Protein AF-A0A9D6X1Y5-F1 (afdb_monomer_lite)

Radius of gyration: 27.0 Å; chains: 1; bounding box: 34×86×48 Å

pLDDT: mean 80.89, std 20.79, range [40.22, 98.81]

Secondary structure (DSSP, 8-state):
-------------------------PPPPHHHHHHHHHHHHHHHHHHHHHHTT-HHHHHHHHHHHHHTT-HHHHHHHHHHHHTIIIIIS------HHHHHHHHHHTT---------------

Sequence (122 aa):
MNTARALALSLLALLAGTTVPVHAAGPASPAVRTRMQALEHAHLQALDSFRRARFSEAYGRFIKLAEAGHPASARYAIWMCENGSALFGVPWDCAPQELEDWGQVAGWVSAAPAAAQPARRR

Foldseek 3Di:
DDDDDDDDDDDPDDPPPPPPPPPPPPDDDPVVVVLVVVLVVLLVVLVVCVVVLVLVSSLVSLLVSLVVLAQVSLVVNLVCQVCVCPPNVHNDDDDPVSNVSSCVSNVNPPPPDPPDPPDPDD

Structure (mmCIF, N/CA/C/O backbone):
data_AF-A0A9D6X1Y5-F1
#
_entry.id   AF-A0A9D6X1Y5-F1
#
loop_
_atom_site.group_PDB
_atom_site.id
_atom_site.type_symbol
_atom_site.label_atom_id
_atom_site.label_alt_id
_atom_site.label_comp_id
_atom_site.label_asym_id
_atom_site.label_entity_id
_atom_site.label_seq_id
_atom_site.pdbx_PDB_ins_code
_atom_site.Cartn_x
_atom_site.Cartn_y
_atom_site.Cartn_z
_atom_site.occupancy
_atom_site.B_iso_or_equiv
_atom_site.auth_seq_id
_atom_site.auth_comp_id
_atom_site.auth_asym_id
_atom_site.auth_atom_id
_atom_site.pdbx_PDB_model_num
ATOM 1 N N . MET A 1 1 ? 4.641 74.873 -31.579 1.00 46.12 1 MET A N 1
ATOM 2 C CA . MET A 1 1 ? 5.875 75.288 -30.880 1.00 46.12 1 MET A CA 1
ATOM 3 C C . MET A 1 1 ? 6.114 74.330 -29.724 1.00 46.12 1 MET A C 1
ATOM 5 O O . MET A 1 1 ? 5.344 74.367 -28.780 1.00 46.12 1 MET A O 1
ATOM 9 N N . ASN A 1 2 ? 7.062 73.399 -29.873 1.00 40.22 2 ASN A N 1
ATOM 10 C CA . ASN A 1 2 ? 8.062 73.014 -28.865 1.00 40.22 2 ASN A CA 1
ATOM 11 C C . ASN A 1 2 ? 8.914 71.858 -29.415 1.00 40.22 2 ASN A C 1
ATOM 13 O O . ASN A 1 2 ? 8.426 70.795 -29.784 1.00 40.22 2 ASN A O 1
ATOM 17 N N . THR A 1 3 ? 10.196 72.168 -29.539 1.00 52.25 3 THR A N 1
ATOM 18 C CA . THR A 1 3 ? 11.339 71.398 -30.033 1.00 52.25 3 THR A CA 1
ATOM 19 C C . THR A 1 3 ? 11.931 70.484 -28.956 1.00 52.25 3 THR A C 1
ATOM 21 O O . THR A 1 3 ? 11.973 70.915 -27.809 1.00 52.25 3 THR A O 1
ATOM 24 N N . ALA A 1 4 ? 12.487 69.327 -29.359 1.00 44.97 4 ALA A N 1
ATOM 25 C CA . ALA A 1 4 ? 13.672 68.610 -28.812 1.00 44.97 4 ALA A CA 1
ATOM 26 C C . ALA A 1 4 ? 13.419 67.086 -28.766 1.00 44.97 4 ALA A C 1
ATOM 28 O O . ALA A 1 4 ? 12.563 66.620 -28.029 1.00 44.97 4 ALA A O 1
ATOM 29 N N . ARG A 1 5 ? 13.973 66.277 -29.683 1.00 48.56 5 ARG A N 1
ATOM 30 C CA . ARG A 1 5 ? 15.355 65.736 -29.711 1.00 48.56 5 ARG A CA 1
ATOM 31 C C . ARG A 1 5 ? 15.736 64.961 -28.442 1.00 48.56 5 ARG A C 1
ATOM 33 O O . ARG A 1 5 ? 16.048 65.594 -27.446 1.00 48.56 5 ARG A O 1
ATOM 40 N N . ALA A 1 6 ? 15.820 63.632 -28.554 1.00 41.66 6 ALA A N 1
ATOM 41 C CA . ALA A 1 6 ? 16.906 62.758 -28.061 1.00 41.66 6 ALA A CA 1
ATOM 42 C C . ALA A 1 6 ? 16.386 61.304 -28.064 1.00 41.66 6 ALA A C 1
ATOM 44 O O . ALA A 1 6 ? 15.404 60.998 -27.405 1.00 41.66 6 ALA A O 1
ATOM 45 N N . LEU A 1 7 ? 16.830 60.436 -28.977 1.00 50.81 7 LEU A N 1
ATOM 46 C CA . LEU A 1 7 ? 17.995 59.554 -28.791 1.00 50.81 7 LEU A CA 1
ATOM 47 C C . LEU A 1 7 ? 17.941 58.732 -27.494 1.00 50.81 7 LEU A C 1
ATOM 49 O O . LEU A 1 7 ? 18.375 59.206 -26.454 1.00 50.81 7 LEU A O 1
ATOM 53 N N . ALA A 1 8 ? 17.474 57.488 -27.615 1.00 43.44 8 ALA A N 1
ATOM 54 C CA . ALA A 1 8 ? 17.901 56.311 -26.845 1.00 43.44 8 ALA A CA 1
ATOM 55 C C . ALA A 1 8 ? 17.121 55.112 -27.426 1.00 43.44 8 ALA A C 1
ATOM 57 O O . ALA A 1 8 ? 16.027 54.794 -26.983 1.00 43.44 8 ALA A O 1
ATOM 58 N N . LEU A 1 9 ? 17.454 54.592 -28.611 1.00 50.25 9 LEU A N 1
ATOM 59 C CA . LEU A 1 9 ? 18.550 53.643 -28.834 1.00 50.25 9 LEU A CA 1
ATOM 60 C C . LEU A 1 9 ? 18.755 52.681 -27.655 1.00 50.25 9 LEU A C 1
ATOM 62 O O . LEU A 1 9 ? 19.240 53.067 -26.598 1.00 50.25 9 LEU A O 1
ATOM 66 N N . SER A 1 10 ? 18.464 51.414 -27.952 1.00 48.81 10 SER A N 1
ATOM 67 C CA . SER A 1 10 ? 19.045 50.223 -27.333 1.00 48.81 10 SER A CA 1
ATOM 68 C C . SER A 1 10 ? 18.460 49.777 -25.998 1.00 48.81 10 SER A C 1
ATOM 70 O O . SER A 1 10 ? 18.967 50.131 -24.945 1.00 48.81 10 SER A O 1
ATOM 72 N N . LEU A 1 11 ? 17.509 48.838 -26.050 1.00 47.78 11 LEU A N 1
ATOM 73 C CA . LEU A 1 11 ? 17.461 47.763 -25.054 1.00 47.78 11 LEU A CA 1
ATOM 74 C C . LEU A 1 11 ? 16.939 46.461 -25.690 1.00 47.78 11 LEU A C 1
ATOM 76 O O . LEU A 1 11 ? 15.870 45.948 -25.378 1.00 47.78 11 LEU A O 1
ATOM 80 N N . LEU A 1 12 ? 17.714 45.954 -26.652 1.00 52.53 12 LEU A N 1
ATOM 81 C CA . LEU A 1 12 ? 17.570 44.619 -27.234 1.00 52.53 12 LEU A CA 1
ATOM 82 C C . LEU A 1 12 ? 18.732 43.765 -26.710 1.00 52.53 12 LEU A C 1
ATOM 84 O O . LEU A 1 12 ? 19.789 43.712 -27.325 1.00 52.53 12 LEU A O 1
ATOM 88 N N . ALA A 1 13 ? 18.570 43.214 -25.508 1.00 50.75 13 ALA A N 1
ATOM 89 C CA . ALA A 1 13 ? 19.491 42.300 -24.819 1.00 50.75 13 ALA A CA 1
ATOM 90 C C . ALA A 1 13 ? 18.907 42.128 -23.405 1.00 50.75 13 ALA A C 1
ATOM 92 O O . ALA A 1 13 ? 18.828 43.096 -22.667 1.00 50.75 13 ALA A O 1
ATOM 93 N N . LEU A 1 14 ? 18.375 40.995 -22.957 1.00 48.56 14 LEU A N 1
ATOM 94 C CA . LEU A 1 14 ? 19.039 39.706 -22.854 1.00 48.56 14 LEU A CA 1
ATOM 95 C C . LEU A 1 14 ? 17.934 38.671 -22.541 1.00 48.56 14 LEU A C 1
ATOM 97 O O . LEU A 1 14 ? 17.559 38.475 -21.388 1.00 48.56 14 LEU A O 1
ATOM 101 N N . LEU A 1 15 ? 17.389 37.994 -23.553 1.00 53.41 15 LEU A N 1
ATOM 102 C CA . LEU A 1 15 ? 16.738 36.699 -23.329 1.00 53.41 15 LEU A CA 1
ATOM 103 C C . LEU A 1 15 ? 17.868 35.676 -23.213 1.00 53.41 15 LEU A C 1
ATOM 105 O O . LEU A 1 15 ? 18.168 34.943 -24.152 1.00 53.41 15 LEU A O 1
ATOM 109 N N . ALA A 1 16 ? 18.566 35.701 -22.075 1.00 54.09 16 ALA A N 1
ATOM 110 C CA . ALA A 1 16 ? 19.479 34.639 -21.695 1.00 54.09 16 ALA A CA 1
ATOM 111 C C . ALA A 1 16 ? 18.619 33.402 -21.423 1.00 54.09 16 ALA A C 1
ATOM 113 O O . ALA A 1 16 ? 18.140 33.190 -20.311 1.00 54.09 16 ALA A O 1
ATOM 114 N N . GLY A 1 17 ? 18.357 32.638 -22.484 1.00 48.81 17 GLY A N 1
ATOM 115 C CA . GLY A 1 17 ? 17.780 31.312 -22.389 1.00 48.81 17 GLY A CA 1
ATOM 116 C C . GLY A 1 17 ? 18.676 30.485 -21.483 1.00 48.81 17 GLY A C 1
ATOM 117 O O . GLY A 1 17 ? 19.762 30.070 -21.879 1.00 48.81 17 GLY A O 1
ATOM 118 N N . THR A 1 18 ? 18.238 30.281 -20.247 1.00 55.31 18 THR A N 1
ATOM 119 C CA . THR A 1 18 ? 18.802 29.279 -19.359 1.00 55.31 18 THR A CA 1
ATOM 120 C C . THR A 1 18 ? 18.479 27.929 -19.980 1.00 55.31 18 THR A C 1
ATOM 122 O O . THR A 1 18 ? 17.404 27.364 -19.794 1.00 55.31 18 THR A O 1
ATOM 125 N N . THR A 1 19 ? 19.401 27.422 -20.796 1.00 57.62 19 THR A N 1
ATOM 126 C CA . THR A 1 19 ? 19.376 26.039 -21.258 1.00 57.62 19 THR A CA 1
ATOM 127 C C . THR A 1 19 ? 19.552 25.164 -20.027 1.00 57.62 19 THR A C 1
ATOM 129 O O . THR A 1 19 ? 20.674 24.926 -19.580 1.00 57.62 19 THR A O 1
ATOM 132 N N . VAL A 1 20 ? 18.440 24.744 -19.427 1.00 67.38 20 VAL A N 1
ATOM 133 C CA . VAL A 1 20 ? 18.451 23.737 -18.371 1.00 67.38 20 VAL A CA 1
ATOM 134 C C . VAL A 1 20 ? 19.018 22.472 -19.016 1.00 67.38 20 VAL A C 1
ATOM 136 O O . VAL A 1 20 ? 18.421 21.982 -19.980 1.00 67.38 20 VAL A O 1
ATOM 139 N N . PRO A 1 21 ? 20.179 21.959 -18.575 1.00 57.31 21 PRO A N 1
ATOM 140 C CA . PRO A 1 21 ? 20.685 20.708 -19.102 1.00 57.31 21 PRO A CA 1
ATOM 141 C C . PRO A 1 21 ? 19.677 19.628 -18.719 1.00 57.31 21 PRO A C 1
ATOM 143 O O . PRO A 1 21 ? 19.528 19.291 -17.543 1.00 57.31 21 PRO A O 1
ATOM 146 N N . VAL A 1 22 ? 18.954 19.109 -19.711 1.00 66.06 22 VAL A N 1
ATOM 147 C CA . VAL A 1 22 ? 18.159 17.901 -19.530 1.00 66.06 22 VAL A CA 1
ATOM 148 C C . VAL A 1 22 ? 19.163 16.789 -19.238 1.00 66.06 22 VAL A C 1
ATOM 150 O O . VAL A 1 22 ? 19.894 16.332 -20.115 1.00 66.06 22 VAL A O 1
ATOM 153 N N . HIS A 1 23 ? 19.299 16.427 -17.964 1.00 58.94 23 HIS A N 1
ATOM 154 C CA . HIS A 1 23 ? 20.060 15.247 -17.591 1.00 58.94 23 HIS A CA 1
ATOM 155 C C . HIS A 1 23 ? 19.322 14.061 -18.206 1.00 58.94 23 HIS A C 1
ATOM 157 O O . HIS A 1 23 ? 18.254 13.669 -17.737 1.00 58.94 23 HIS A O 1
ATOM 163 N N . ALA A 1 24 ? 19.864 13.532 -19.301 1.00 57.91 24 ALA A N 1
ATOM 164 C CA . ALA A 1 24 ? 19.420 12.273 -19.859 1.00 57.91 24 ALA A CA 1
ATOM 165 C C . ALA A 1 24 ? 19.680 11.202 -18.795 1.00 57.91 24 ALA A C 1
ATOM 167 O O . ALA A 1 24 ? 20.815 10.770 -18.597 1.00 57.91 24 ALA A O 1
ATOM 168 N N . ALA A 1 25 ? 18.633 10.829 -18.058 1.00 64.12 25 ALA A N 1
ATOM 169 C CA . ALA A 1 25 ? 18.660 9.682 -17.171 1.00 64.12 25 ALA A CA 1
ATOM 170 C C . ALA A 1 25 ? 19.101 8.471 -18.005 1.00 64.12 25 ALA A C 1
ATOM 172 O O . ALA A 1 25 ? 18.387 8.039 -18.912 1.00 64.12 25 ALA A O 1
ATOM 173 N N . GLY A 1 26 ? 20.315 7.976 -17.750 1.00 66.88 26 GLY A N 1
ATOM 174 C CA . GLY A 1 26 ? 20.838 6.796 -18.429 1.00 66.88 26 GLY A CA 1
ATOM 175 C C . GLY A 1 26 ? 19.872 5.615 -18.266 1.00 66.88 26 GLY A C 1
ATOM 176 O O . GLY A 1 26 ? 19.184 5.524 -17.243 1.00 66.88 26 GLY A O 1
ATOM 177 N N . PRO A 1 27 ? 19.778 4.712 -19.257 1.00 70.19 27 PRO A N 1
ATOM 178 C CA . PRO A 1 27 ? 18.825 3.613 -19.205 1.00 70.19 27 PRO A CA 1
ATOM 179 C C . PRO A 1 27 ? 19.075 2.757 -17.961 1.00 70.19 27 PRO A C 1
ATOM 181 O O . PRO A 1 27 ? 20.188 2.282 -17.729 1.00 70.19 27 PRO A O 1
ATOM 184 N N . ALA A 1 28 ? 18.028 2.552 -17.160 1.00 75.44 28 ALA A N 1
ATOM 185 C CA . ALA A 1 28 ? 18.102 1.716 -15.970 1.00 75.44 28 ALA A CA 1
ATOM 186 C C . ALA A 1 28 ? 18.627 0.313 -16.322 1.00 75.44 28 ALA A C 1
ATOM 188 O O . ALA A 1 28 ? 18.168 -0.323 -17.284 1.00 75.44 28 ALA A O 1
ATOM 189 N N . SER A 1 29 ? 19.569 -0.181 -15.510 1.00 89.50 29 SER A N 1
ATOM 190 C CA . SER A 1 29 ? 20.135 -1.526 -15.646 1.00 89.50 29 SER A CA 1
ATOM 191 C C . SER A 1 29 ? 19.019 -2.578 -15.788 1.00 89.50 29 SER A C 1
ATOM 193 O O . SER A 1 29 ? 17.990 -2.476 -15.108 1.00 89.50 29 SER A O 1
ATOM 195 N N . PRO A 1 30 ? 19.176 -3.600 -16.653 1.00 91.38 30 PRO A N 1
ATOM 196 C CA . PRO A 1 30 ? 18.175 -4.656 -16.826 1.00 91.38 30 PRO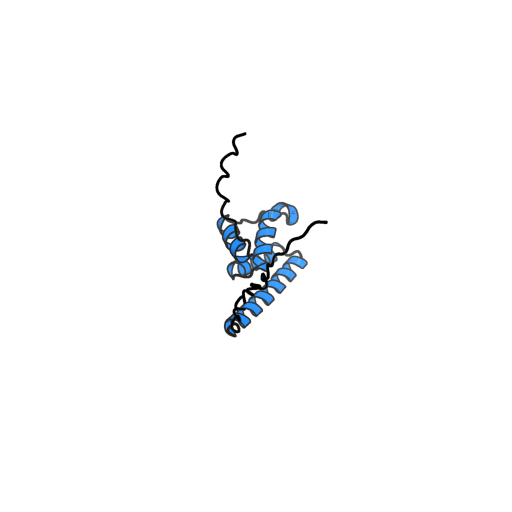 A CA 1
ATOM 197 C C . PRO A 1 30 ? 17.794 -5.349 -15.506 1.00 91.38 30 PRO A C 1
ATOM 199 O O . PRO A 1 30 ? 16.632 -5.712 -15.325 1.00 91.38 30 PRO A O 1
ATOM 202 N N . ALA A 1 31 ? 18.723 -5.453 -14.550 1.00 91.75 31 ALA A N 1
ATOM 203 C CA . ALA A 1 31 ? 18.439 -5.995 -13.221 1.00 91.75 31 ALA A CA 1
ATOM 204 C C . ALA A 1 31 ? 17.450 -5.119 -12.430 1.00 91.75 31 ALA A C 1
ATOM 206 O O . ALA A 1 31 ? 16.503 -5.630 -11.834 1.00 91.75 31 ALA A O 1
ATOM 207 N N . VAL A 1 32 ? 17.622 -3.792 -12.478 1.00 90.94 32 VAL A N 1
ATOM 208 C CA . VAL A 1 32 ? 16.715 -2.834 -11.825 1.00 90.94 32 VAL A CA 1
ATOM 209 C C . VAL A 1 32 ? 15.327 -2.913 -12.452 1.00 90.94 32 VAL A C 1
ATOM 211 O O . VAL A 1 32 ? 14.337 -3.006 -11.732 1.00 90.94 32 VAL A O 1
ATOM 214 N N . ARG A 1 33 ? 15.245 -2.961 -13.788 1.00 93.19 33 ARG A N 1
ATOM 215 C CA . ARG A 1 33 ? 13.964 -3.109 -14.496 1.00 93.19 33 ARG A CA 1
ATOM 216 C C . ARG A 1 33 ? 13.241 -4.402 -14.120 1.00 93.19 33 ARG A C 1
ATOM 218 O O . ARG A 1 33 ? 12.059 -4.351 -13.800 1.00 93.19 33 ARG A O 1
ATOM 225 N N . THR A 1 34 ? 13.959 -5.524 -14.079 1.00 95.69 34 THR A N 1
ATOM 226 C CA . THR A 1 34 ? 13.394 -6.829 -13.694 1.00 95.69 34 THR A CA 1
ATOM 227 C C . THR A 1 34 ? 12.863 -6.803 -12.260 1.00 95.69 34 THR A C 1
ATOM 229 O O . THR A 1 34 ? 11.750 -7.256 -11.998 1.00 95.69 34 THR A O 1
ATOM 232 N N . ARG A 1 35 ? 13.618 -6.207 -11.326 1.00 95.44 35 ARG A N 1
ATOM 233 C CA . ARG A 1 35 ? 13.168 -6.026 -9.940 1.00 95.44 35 ARG A CA 1
ATOM 234 C C . ARG A 1 35 ? 11.898 -5.176 -9.866 1.00 95.44 35 ARG A C 1
ATOM 236 O O . ARG A 1 35 ? 10.967 -5.562 -9.172 1.00 95.44 35 ARG A O 1
ATOM 243 N N . MET A 1 36 ? 11.840 -4.053 -10.583 1.00 94.06 36 MET A N 1
ATOM 244 C CA . MET A 1 36 ? 10.652 -3.188 -10.600 1.00 94.06 36 MET A CA 1
ATOM 245 C C . MET A 1 36 ? 9.425 -3.898 -11.171 1.00 94.06 36 MET A C 1
ATOM 247 O O . MET A 1 36 ? 8.350 -3.803 -10.590 1.00 94.06 36 MET A O 1
ATOM 251 N N . GLN A 1 37 ? 9.586 -4.684 -12.236 1.00 96.38 37 GLN A N 1
ATOM 252 C CA . GLN A 1 37 ? 8.499 -5.500 -12.783 1.00 96.38 37 GLN A CA 1
ATOM 253 C C . GLN A 1 37 ? 7.987 -6.543 -11.779 1.00 96.38 37 GLN A C 1
ATOM 255 O O . GLN A 1 37 ? 6.780 -6.748 -11.670 1.00 96.38 37 GLN A O 1
ATOM 260 N N . ALA A 1 38 ? 8.885 -7.180 -11.022 1.00 97.88 38 ALA A N 1
ATOM 261 C CA . ALA A 1 38 ? 8.496 -8.127 -9.980 1.00 97.88 38 ALA A CA 1
ATOM 262 C C . ALA A 1 38 ? 7.718 -7.451 -8.837 1.00 97.88 38 ALA A C 1
ATOM 264 O O . ALA A 1 38 ? 6.708 -7.996 -8.388 1.00 97.88 38 ALA A O 1
ATOM 265 N N . LEU A 1 39 ? 8.146 -6.261 -8.396 1.00 98.06 39 LEU A N 1
ATOM 266 C CA . LEU A 1 39 ? 7.418 -5.489 -7.381 1.00 98.06 39 LEU A CA 1
ATOM 267 C C . LEU A 1 39 ? 6.035 -5.056 -7.878 1.00 98.06 39 LEU A C 1
ATOM 269 O O . LEU A 1 39 ? 5.066 -5.187 -7.134 1.00 98.06 39 LEU A O 1
ATOM 273 N N . GLU A 1 40 ? 5.924 -4.624 -9.135 1.00 98.38 40 GLU A N 1
ATOM 274 C CA . GLU A 1 40 ? 4.641 -4.256 -9.743 1.00 98.38 40 GLU A CA 1
ATOM 275 C C . GLU A 1 40 ? 3.690 -5.461 -9.809 1.00 98.38 40 GLU A C 1
ATOM 277 O O . GLU A 1 40 ? 2.531 -5.382 -9.405 1.00 98.38 40 GLU A O 1
ATOM 282 N N . HIS A 1 41 ? 4.183 -6.628 -10.235 1.00 98.50 41 HIS A N 1
ATOM 283 C CA . HIS A 1 41 ? 3.367 -7.841 -10.253 1.00 98.50 41 HIS A CA 1
ATOM 284 C C . HIS A 1 41 ? 2.873 -8.220 -8.848 1.00 98.50 41 HIS A C 1
ATOM 286 O O . HIS A 1 41 ? 1.701 -8.553 -8.661 1.00 98.50 41 HIS A O 1
ATOM 292 N N . ALA A 1 42 ? 3.740 -8.133 -7.839 1.00 98.62 42 ALA A N 1
ATOM 293 C CA . ALA A 1 42 ? 3.360 -8.373 -6.452 1.00 98.62 42 ALA A CA 1
ATOM 294 C C . ALA A 1 42 ? 2.366 -7.318 -5.920 1.00 98.62 42 ALA A C 1
ATOM 296 O O . ALA A 1 42 ? 1.459 -7.667 -5.159 1.00 98.62 42 ALA A O 1
ATOM 297 N N . HIS A 1 43 ? 2.465 -6.059 -6.357 1.00 98.75 43 HIS A N 1
ATOM 298 C CA . HIS A 1 43 ? 1.484 -5.016 -6.050 1.00 98.75 43 HIS A CA 1
ATOM 299 C C . HIS A 1 43 ? 0.098 -5.353 -6.615 1.00 98.75 43 HIS A C 1
ATOM 301 O O . HIS A 1 43 ? -0.899 -5.266 -5.894 1.00 98.75 43 HIS A O 1
ATOM 307 N N . LEU A 1 44 ? 0.020 -5.836 -7.857 1.00 98.69 44 LEU A N 1
ATOM 308 C CA . LEU A 1 44 ? -1.242 -6.286 -8.451 1.00 98.69 44 LEU A CA 1
ATOM 309 C C . LEU A 1 44 ? -1.881 -7.441 -7.665 1.00 98.69 44 LEU A C 1
ATOM 311 O O . LEU A 1 44 ? -3.104 -7.471 -7.515 1.00 98.69 44 LEU A O 1
ATOM 315 N N . GLN A 1 45 ? -1.076 -8.357 -7.120 1.00 98.75 45 GLN A N 1
ATOM 316 C CA . GLN A 1 45 ? -1.571 -9.424 -6.242 1.00 98.75 45 GLN A CA 1
ATOM 317 C C . GLN A 1 45 ? -2.102 -8.877 -4.910 1.00 98.75 45 GLN A C 1
ATOM 319 O O . GLN A 1 45 ? -3.134 -9.338 -4.425 1.00 98.75 45 GLN A O 1
ATOM 324 N N . ALA A 1 46 ? -1.433 -7.879 -4.325 1.00 98.75 46 ALA A N 1
ATOM 325 C CA . ALA A 1 46 ? -1.917 -7.207 -3.120 1.00 98.75 46 ALA A CA 1
ATOM 326 C C . ALA A 1 46 ? -3.269 -6.514 -3.368 1.00 98.75 46 ALA A C 1
ATOM 328 O O . ALA A 1 46 ? -4.196 -6.658 -2.569 1.00 98.75 46 ALA A O 1
ATOM 329 N N . LEU A 1 47 ? -3.419 -5.852 -4.521 1.00 98.75 47 LEU A N 1
ATOM 330 C CA . LEU A 1 47 ? -4.687 -5.259 -4.945 1.00 98.75 47 LEU A CA 1
ATOM 331 C C . LEU A 1 47 ? -5.783 -6.305 -5.193 1.00 98.75 47 LEU A C 1
ATOM 333 O O . LEU A 1 47 ? -6.936 -6.042 -4.868 1.00 98.75 47 LEU A O 1
ATOM 337 N N . ASP A 1 48 ? -5.471 -7.480 -5.749 1.00 98.81 48 ASP A N 1
ATOM 338 C CA . ASP A 1 48 ? -6.456 -8.568 -5.874 1.00 98.81 48 ASP A CA 1
ATOM 339 C C . ASP A 1 48 ? -6.963 -9.024 -4.499 1.00 98.81 48 ASP A C 1
ATOM 341 O O . ASP A 1 48 ? -8.176 -9.088 -4.291 1.00 98.81 48 ASP A O 1
ATOM 345 N N . SER A 1 49 ? -6.067 -9.248 -3.531 1.00 98.69 49 SER A N 1
ATOM 346 C CA . SER A 1 49 ? -6.469 -9.576 -2.156 1.00 98.69 49 SER A CA 1
ATOM 347 C C . SER A 1 49 ? -7.315 -8.464 -1.530 1.00 98.69 49 SER A C 1
ATOM 349 O O . SER A 1 49 ? -8.337 -8.760 -0.910 1.00 98.69 49 SER A O 1
ATOM 351 N N . PHE A 1 50 ? -6.967 -7.194 -1.765 1.00 98.12 50 PHE A N 1
ATOM 352 C CA . PHE A 1 50 ? -7.750 -6.051 -1.293 1.00 98.12 50 PHE A CA 1
ATOM 353 C C . PHE A 1 50 ? -9.166 -6.036 -1.887 1.00 98.12 50 PHE A C 1
ATOM 355 O O . PHE A 1 50 ? -10.149 -5.959 -1.153 1.00 98.12 50 PHE A O 1
ATOM 362 N N . ARG A 1 51 ? -9.292 -6.181 -3.213 1.00 98.19 51 ARG A N 1
ATOM 363 C CA . ARG A 1 51 ? -10.588 -6.196 -3.920 1.00 98.19 51 ARG A CA 1
ATOM 364 C C . ARG A 1 51 ? -11.489 -7.348 -3.483 1.00 98.19 51 ARG A C 1
ATOM 366 O O . ARG A 1 51 ? -12.706 -7.214 -3.522 1.00 98.19 51 ARG A O 1
ATOM 373 N N . ARG A 1 52 ? -10.906 -8.470 -3.055 1.00 98.38 52 ARG A N 1
ATOM 374 C CA . ARG A 1 52 ? -11.629 -9.635 -2.518 1.00 98.38 52 ARG A CA 1
ATOM 375 C C . ARG A 1 52 ? -11.949 -9.520 -1.025 1.00 98.38 52 ARG A C 1
ATOM 377 O O . ARG A 1 52 ? -12.272 -10.529 -0.407 1.00 98.38 52 ARG A O 1
ATOM 384 N N . ALA A 1 53 ? -11.817 -8.327 -0.445 1.00 96.94 53 ALA A N 1
ATOM 385 C CA . ALA A 1 53 ? -12.011 -8.058 0.978 1.00 96.94 53 ALA A CA 1
ATOM 386 C C . ALA A 1 53 ? -11.117 -8.901 1.913 1.00 96.94 53 ALA A C 1
ATOM 388 O O . ALA A 1 53 ? -11.401 -9.045 3.102 1.00 96.94 53 ALA A O 1
ATOM 389 N N . ARG A 1 54 ? -9.994 -9.434 1.410 1.00 97.69 54 ARG A N 1
ATOM 390 C CA . ARG A 1 54 ? -8.979 -10.122 2.224 1.00 97.69 54 ARG A CA 1
ATOM 391 C C . ARG A 1 54 ? -8.011 -9.090 2.802 1.00 97.69 54 ARG A C 1
ATOM 393 O O . ARG A 1 54 ? -6.827 -9.080 2.468 1.00 97.69 54 ARG A O 1
ATOM 400 N N . PHE A 1 55 ? -8.528 -8.186 3.634 1.00 96.50 55 PHE A N 1
ATOM 401 C CA . PHE A 1 55 ? -7.809 -6.980 4.060 1.00 96.50 55 PHE A CA 1
ATOM 402 C C . PHE A 1 55 ? -6.531 -7.273 4.849 1.00 96.50 55 PHE A C 1
ATOM 404 O O . PHE A 1 55 ? -5.511 -6.662 4.557 1.00 96.50 55 PHE A O 1
ATOM 411 N N . SER A 1 56 ? -6.529 -8.256 5.755 1.00 95.62 56 SER A N 1
ATOM 412 C CA . SER A 1 56 ? -5.313 -8.637 6.495 1.00 95.62 56 SER A CA 1
ATOM 413 C C . SER A 1 56 ? -4.214 -9.172 5.582 1.00 95.62 56 SER A C 1
ATOM 415 O O . SER A 1 56 ? -3.040 -8.853 5.749 1.00 95.62 56 SER A O 1
ATOM 417 N N . GLU A 1 57 ? -4.594 -9.962 4.578 1.00 97.44 57 GLU A N 1
ATOM 418 C CA . GLU A 1 57 ? -3.648 -10.476 3.592 1.00 97.44 57 GLU A CA 1
ATOM 419 C C . GLU A 1 57 ? -3.117 -9.349 2.698 1.00 97.44 57 GLU A C 1
ATOM 421 O O . GLU A 1 57 ? -1.916 -9.273 2.437 1.00 97.44 57 GLU A O 1
ATOM 426 N N . ALA A 1 58 ? -4.004 -8.462 2.240 1.00 98.25 58 ALA A N 1
ATOM 427 C CA . ALA A 1 58 ? -3.633 -7.300 1.446 1.00 98.25 58 ALA A CA 1
ATOM 428 C C . ALA A 1 58 ? -2.663 -6.394 2.213 1.00 98.25 58 ALA A C 1
ATOM 430 O O . ALA A 1 58 ? -1.611 -6.048 1.680 1.00 98.25 58 ALA A O 1
ATOM 431 N N . TYR A 1 59 ? -2.968 -6.094 3.477 1.00 97.31 59 TYR A N 1
ATOM 432 C CA . TYR A 1 59 ? -2.136 -5.271 4.346 1.00 97.31 59 TYR A CA 1
ATOM 433 C C . TYR A 1 59 ? -0.731 -5.859 4.509 1.00 97.31 59 TYR A C 1
ATOM 435 O O . TYR A 1 59 ? 0.255 -5.193 4.198 1.00 97.31 59 TYR A O 1
ATOM 443 N N . GLY A 1 60 ? -0.626 -7.148 4.853 1.00 96.94 60 GLY A N 1
ATOM 444 C CA . GLY A 1 60 ? 0.672 -7.818 4.969 1.00 96.94 60 GLY A CA 1
ATOM 445 C C . GLY A 1 60 ? 1.479 -7.830 3.662 1.00 96.94 60 GLY A C 1
ATOM 446 O O . GLY A 1 60 ? 2.709 -7.781 3.688 1.00 96.94 60 GLY A O 1
ATOM 447 N N . ARG A 1 61 ? 0.815 -7.865 2.497 1.00 98.56 61 ARG A N 1
ATOM 448 C CA . ARG A 1 61 ? 1.486 -7.735 1.191 1.00 98.56 61 ARG A CA 1
ATOM 449 C C . ARG A 1 61 ? 1.932 -6.300 0.913 1.00 98.56 61 ARG A C 1
ATOM 451 O O . ARG A 1 61 ? 3.020 -6.115 0.371 1.00 98.56 61 ARG A O 1
ATOM 458 N N . PHE A 1 62 ? 1.128 -5.301 1.272 1.00 98.44 62 PHE A N 1
ATOM 459 C CA . PHE A 1 62 ? 1.500 -3.897 1.108 1.00 98.44 62 PHE A CA 1
ATOM 460 C C . PHE A 1 62 ? 2.690 -3.515 1.987 1.00 98.44 62 PHE A C 1
ATOM 462 O O . PHE A 1 62 ? 3.594 -2.874 1.459 1.00 98.44 62 PHE A O 1
ATOM 469 N N . ILE A 1 63 ? 2.751 -3.983 3.241 1.00 97.88 63 ILE A N 1
ATOM 470 C CA . ILE A 1 63 ? 3.906 -3.774 4.134 1.00 97.88 63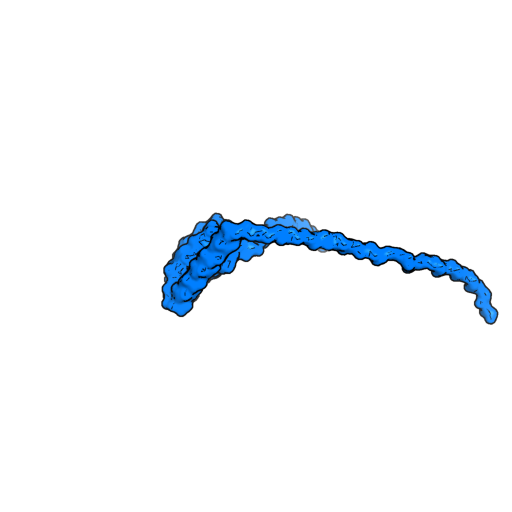 ILE A CA 1
ATOM 471 C C . ILE A 1 63 ? 5.191 -4.299 3.490 1.00 97.88 63 ILE A C 1
ATOM 473 O O . ILE A 1 63 ? 6.123 -3.534 3.266 1.00 97.88 63 ILE A O 1
ATOM 477 N N . LYS A 1 64 ? 5.210 -5.573 3.075 1.00 98.06 64 LYS A N 1
ATOM 478 C CA . LYS A 1 64 ? 6.393 -6.179 2.434 1.00 98.06 64 LYS A CA 1
ATOM 479 C C . LYS A 1 64 ? 6.854 -5.416 1.193 1.00 98.06 64 LYS A C 1
ATOM 481 O O . LYS A 1 64 ? 8.041 -5.363 0.884 1.00 98.06 64 LYS A O 1
ATOM 486 N N . LEU A 1 65 ? 5.911 -4.848 0.444 1.00 98.50 65 LEU A N 1
ATOM 487 C CA . LEU A 1 65 ? 6.216 -4.037 -0.731 1.00 98.50 65 LEU A CA 1
ATOM 488 C C . LEU A 1 65 ? 6.704 -2.633 -0.360 1.00 98.50 65 LEU A C 1
ATOM 490 O O . LEU A 1 65 ? 7.578 -2.115 -1.051 1.00 98.50 65 LEU A O 1
ATOM 494 N N . ALA A 1 66 ? 6.176 -2.034 0.706 1.00 97.75 66 ALA A N 1
ATOM 495 C CA . ALA A 1 66 ? 6.648 -0.765 1.248 1.00 97.75 66 ALA A CA 1
ATOM 496 C C . ALA A 1 66 ? 8.103 -0.891 1.725 1.00 97.75 66 ALA A C 1
ATOM 498 O O . ALA A 1 66 ? 8.956 -0.129 1.278 1.00 97.75 66 ALA A O 1
ATOM 499 N N . GLU A 1 67 ? 8.411 -1.933 2.501 1.00 96.88 67 GLU A N 1
ATOM 500 C CA . GLU A 1 67 ? 9.773 -2.295 2.925 1.00 96.88 67 GLU A CA 1
ATOM 501 C C . GLU A 1 67 ? 10.706 -2.558 1.730 1.00 96.88 67 GLU A C 1
ATOM 503 O O . GLU A 1 67 ? 11.892 -2.237 1.761 1.00 96.88 67 GLU A O 1
ATOM 508 N N . ALA A 1 68 ? 10.173 -3.108 0.633 1.00 96.94 68 ALA A N 1
ATOM 509 C CA . ALA A 1 68 ? 10.924 -3.328 -0.602 1.00 96.94 68 ALA A CA 1
ATOM 510 C C . ALA A 1 68 ? 11.119 -2.059 -1.461 1.00 96.94 68 ALA A C 1
ATOM 512 O O . ALA A 1 68 ? 11.783 -2.139 -2.504 1.00 96.94 68 ALA A O 1
ATOM 513 N N . GLY A 1 69 ? 10.560 -0.918 -1.043 1.00 96.19 69 GLY A N 1
ATOM 514 C CA . GLY A 1 69 ? 10.686 0.377 -1.708 1.00 96.19 69 GLY A CA 1
ATOM 515 C C . GLY A 1 69 ? 9.625 0.664 -2.775 1.00 96.19 69 GLY A C 1
ATOM 516 O O . GLY A 1 69 ? 9.876 1.480 -3.656 1.00 96.19 69 GLY A O 1
ATOM 517 N N . HIS A 1 70 ? 8.466 -0.005 -2.755 1.00 98.00 70 HIS A N 1
ATOM 518 C CA . HIS A 1 70 ? 7.389 0.212 -3.728 1.00 98.00 70 HIS A CA 1
ATOM 519 C C . HIS A 1 70 ? 6.454 1.370 -3.303 1.00 98.00 70 HIS A C 1
ATOM 521 O O . HIS A 1 70 ? 5.639 1.188 -2.388 1.00 98.00 70 HIS A O 1
ATOM 527 N N . PRO A 1 71 ? 6.479 2.540 -3.978 1.00 96.94 71 PRO A N 1
ATOM 528 C CA . PRO A 1 71 ? 5.825 3.755 -3.475 1.00 96.94 71 PRO A CA 1
ATOM 529 C C . PRO A 1 71 ? 4.305 3.651 -3.344 1.00 96.94 71 PRO A C 1
ATOM 531 O O . PRO A 1 71 ? 3.724 4.106 -2.361 1.00 96.94 71 PRO A O 1
ATOM 534 N N . ALA A 1 72 ? 3.637 3.037 -4.325 1.00 97.69 72 ALA A N 1
ATOM 535 C CA . ALA A 1 72 ? 2.183 2.905 -4.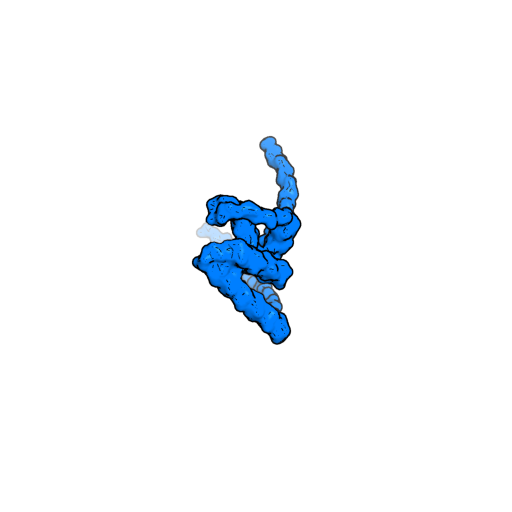296 1.00 97.69 72 ALA A CA 1
ATOM 536 C C . ALA A 1 72 ? 1.723 1.989 -3.153 1.00 97.69 72 ALA A C 1
ATOM 538 O O . ALA A 1 72 ? 0.734 2.283 -2.489 1.00 97.69 72 ALA A O 1
ATOM 539 N N . SER A 1 73 ? 2.466 0.910 -2.885 1.00 98.50 73 SER A N 1
ATOM 540 C CA . SER A 1 73 ? 2.145 -0.005 -1.784 1.00 98.50 73 SER A CA 1
ATOM 541 C C . SER A 1 73 ? 2.362 0.641 -0.423 1.00 98.50 73 SER A C 1
ATOM 543 O O . SER A 1 73 ? 1.537 0.436 0.459 1.00 98.50 73 SER A O 1
ATOM 545 N N . ALA A 1 74 ? 3.407 1.460 -0.270 1.00 98.25 74 ALA A N 1
ATOM 546 C CA . ALA A 1 74 ? 3.635 2.225 0.953 1.00 98.25 74 ALA A CA 1
ATOM 547 C C . ALA A 1 74 ? 2.447 3.139 1.286 1.00 98.25 74 ALA A C 1
ATOM 549 O O . ALA A 1 74 ? 1.959 3.128 2.412 1.00 98.25 74 ALA A O 1
ATOM 550 N N . ARG A 1 75 ? 1.886 3.837 0.288 1.00 98.06 75 ARG A N 1
ATOM 551 C CA . ARG A 1 75 ? 0.673 4.657 0.477 1.00 98.06 75 ARG A CA 1
ATOM 552 C C . ARG A 1 75 ? -0.527 3.833 0.943 1.00 98.06 75 ARG A C 1
ATOM 554 O O . ARG A 1 75 ? -1.259 4.282 1.818 1.00 98.06 75 ARG A O 1
ATOM 561 N N . TYR A 1 76 ? -0.726 2.637 0.382 1.00 97.94 76 TYR A N 1
ATOM 562 C CA . TYR A 1 76 ? -1.794 1.738 0.831 1.00 97.94 76 TYR A CA 1
ATOM 563 C C . TYR A 1 76 ? -1.559 1.222 2.251 1.00 97.94 76 TYR A C 1
ATOM 565 O O . TYR A 1 76 ? -2.512 1.183 3.022 1.00 97.94 76 TYR A O 1
ATOM 573 N N . ALA A 1 77 ? -0.325 0.856 2.608 1.00 97.31 77 ALA A N 1
ATOM 574 C CA . ALA A 1 77 ? 0.010 0.413 3.959 1.00 97.31 77 ALA A CA 1
ATOM 575 C C . ALA A 1 77 ? -0.297 1.513 4.987 1.00 97.31 77 ALA A C 1
ATOM 577 O O . ALA A 1 77 ? -1.040 1.268 5.935 1.00 97.31 77 ALA A O 1
ATOM 578 N N . ILE A 1 78 ? 0.164 2.745 4.743 1.00 97.19 78 ILE A N 1
ATOM 579 C CA . ILE A 1 78 ? -0.102 3.873 5.645 1.00 97.19 78 ILE A CA 1
ATOM 580 C C . ILE A 1 78 ? -1.604 4.157 5.741 1.00 97.19 78 ILE A C 1
ATOM 582 O O . ILE A 1 78 ? -2.151 4.217 6.839 1.00 97.19 78 ILE A O 1
ATOM 586 N N . TRP A 1 79 ? -2.306 4.245 4.608 1.00 96.62 79 TRP A N 1
ATOM 587 C CA . TRP A 1 79 ? -3.745 4.509 4.617 1.00 96.62 79 TRP A CA 1
ATOM 588 C C . TRP A 1 79 ? -4.536 3.420 5.355 1.00 96.62 79 TRP A C 1
ATOM 590 O O . TRP A 1 79 ? -5.444 3.732 6.128 1.00 96.62 79 TRP A O 1
ATOM 600 N N . MET A 1 80 ? -4.193 2.144 5.145 1.00 96.44 80 MET A N 1
ATOM 601 C CA . MET A 1 80 ? -4.841 1.038 5.850 1.00 96.44 80 MET A CA 1
ATOM 602 C C . MET A 1 80 ? -4.563 1.087 7.347 1.00 96.44 80 MET A C 1
ATOM 604 O O . MET A 1 80 ? -5.488 0.850 8.116 1.00 96.44 80 MET A O 1
ATOM 608 N N . CYS A 1 81 ? -3.339 1.429 7.747 1.00 94.81 81 CYS A N 1
ATOM 609 C CA . CYS A 1 81 ? -2.975 1.618 9.141 1.00 94.81 81 CYS A CA 1
ATOM 610 C C . CYS A 1 81 ? -3.823 2.713 9.811 1.00 94.81 81 CYS A C 1
ATOM 612 O O . CYS A 1 81 ? -4.538 2.447 10.778 1.00 94.81 81 CYS A O 1
ATOM 614 N N . GLU A 1 82 ? -3.816 3.923 9.246 1.00 94.19 82 GLU A N 1
ATOM 615 C CA . GLU A 1 82 ? -4.513 5.095 9.793 1.00 94.19 82 GLU A CA 1
ATO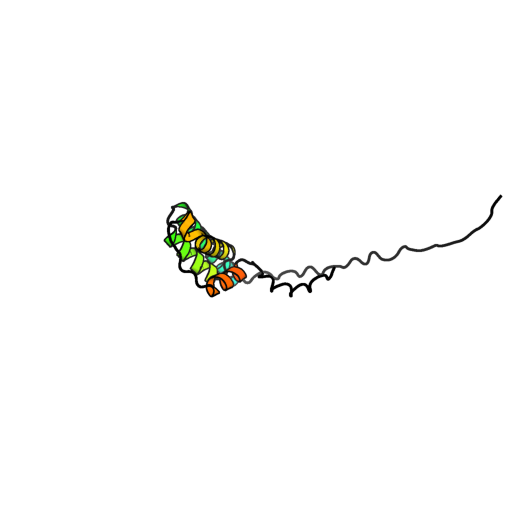M 616 C C . GLU A 1 82 ? -6.030 4.893 9.884 1.00 94.19 82 GLU A C 1
ATOM 618 O O . GLU A 1 82 ? -6.687 5.412 10.786 1.00 94.19 82 GLU A O 1
ATOM 623 N N . ASN A 1 83 ? -6.597 4.122 8.953 1.00 94.50 83 ASN A N 1
ATOM 624 C CA . ASN A 1 83 ? -8.039 3.911 8.840 1.00 94.50 83 ASN A CA 1
ATOM 625 C C . ASN A 1 83 ? -8.480 2.510 9.300 1.00 94.50 83 ASN A C 1
ATOM 627 O O . ASN A 1 83 ? -9.643 2.140 9.110 1.00 94.50 83 ASN A O 1
ATOM 631 N N . GLY A 1 84 ? -7.575 1.748 9.924 1.00 92.38 84 GLY A N 1
ATOM 632 C CA . GLY A 1 84 ? -7.736 0.350 10.331 1.00 92.38 84 GLY A CA 1
ATOM 633 C C . GLY A 1 84 ? -9.081 0.052 10.983 1.00 92.38 84 GLY A C 1
ATOM 634 O O . GLY A 1 84 ? -9.930 -0.668 10.448 1.00 92.38 84 GLY A O 1
ATOM 635 N N . SER A 1 85 ? -9.293 0.674 12.137 1.00 91.69 85 SER A N 1
ATOM 636 C CA . SER A 1 85 ? -10.480 0.461 12.962 1.00 91.69 85 SER A CA 1
ATOM 637 C C . SER A 1 85 ? -11.763 0.950 12.291 1.00 91.69 85 SER A C 1
ATOM 639 O O . SER A 1 85 ? -12.796 0.298 12.406 1.00 91.69 85 SER A O 1
ATOM 641 N N . ALA A 1 86 ? -11.705 2.080 11.579 1.00 93.81 86 ALA A N 1
ATOM 642 C CA . ALA A 1 86 ? -12.886 2.722 11.005 1.00 93.81 86 ALA A CA 1
ATOM 643 C C . ALA A 1 86 ? -13.398 2.023 9.735 1.00 93.81 86 ALA A C 1
ATOM 645 O O . ALA A 1 86 ? -14.607 1.949 9.530 1.00 93.81 86 ALA A O 1
ATOM 646 N N . LEU A 1 87 ? -12.497 1.521 8.885 1.00 93.00 87 LEU A N 1
ATOM 647 C CA . LEU A 1 87 ? -12.855 0.958 7.577 1.00 93.00 87 LEU A CA 1
ATOM 648 C C . LEU A 1 87 ? -12.769 -0.568 7.520 1.00 93.00 87 LEU A C 1
ATOM 650 O O . LEU A 1 87 ? -13.477 -1.182 6.723 1.00 93.00 87 LEU A O 1
ATOM 654 N N . PHE A 1 88 ? -11.924 -1.182 8.348 1.00 91.94 88 PHE A N 1
ATOM 655 C CA . PHE A 1 88 ? -11.660 -2.624 8.296 1.00 91.94 88 PHE A CA 1
ATOM 656 C C . PHE A 1 88 ? -12.029 -3.350 9.587 1.00 91.94 88 PHE A C 1
ATOM 658 O O . PHE A 1 88 ? -12.003 -4.578 9.611 1.00 91.94 88 PHE A O 1
ATOM 665 N N . GLY A 1 89 ? -12.362 -2.617 10.656 1.00 90.88 89 GLY A N 1
ATOM 666 C CA . GLY A 1 89 ? -12.638 -3.195 11.972 1.00 90.88 89 GLY A CA 1
ATOM 667 C C . GLY A 1 89 ? -11.414 -3.852 12.618 1.00 90.88 89 GLY A C 1
ATOM 668 O O . GLY A 1 89 ? -11.573 -4.653 13.535 1.00 90.88 89 GLY A O 1
ATOM 669 N N . VAL A 1 90 ? -10.204 -3.539 12.137 1.00 87.56 90 VAL A N 1
ATOM 670 C CA . VAL A 1 90 ? -8.945 -4.107 12.632 1.00 87.56 90 VAL A CA 1
ATOM 671 C C . VAL A 1 90 ? -8.006 -2.973 13.044 1.00 87.56 90 VAL A C 1
ATOM 673 O O . VAL A 1 90 ? -7.630 -2.172 12.188 1.00 87.56 90 VAL A O 1
ATOM 676 N N . PRO A 1 91 ? -7.595 -2.894 14.321 1.00 84.88 91 PRO A N 1
ATOM 677 C CA . PRO A 1 91 ? -6.556 -1.969 14.745 1.00 84.88 91 PRO A CA 1
ATOM 678 C C . PRO A 1 91 ? -5.201 -2.553 14.339 1.00 84.88 91 PRO A C 1
ATOM 680 O O . PRO A 1 91 ? -4.632 -3.377 15.053 1.00 84.88 91 PRO A O 1
ATOM 683 N N . TRP A 1 92 ? -4.718 -2.195 13.151 1.00 88.75 92 TRP A N 1
ATOM 684 C CA . TRP A 1 92 ? -3.380 -2.589 12.723 1.00 88.75 92 TRP A CA 1
ATOM 685 C C . TRP A 1 92 ? -2.347 -1.998 13.681 1.00 88.75 92 TRP A C 1
ATOM 687 O O . TRP A 1 92 ? -2.425 -0.820 14.024 1.00 88.75 92 TRP A O 1
ATOM 697 N N . ASP A 1 93 ? -1.399 -2.824 14.116 1.00 87.69 93 ASP A N 1
ATOM 698 C CA . ASP A 1 93 ? -0.242 -2.345 14.861 1.00 87.69 93 ASP A CA 1
ATOM 699 C C . ASP A 1 93 ? 0.748 -1.756 13.858 1.00 87.69 93 ASP A C 1
ATOM 701 O O . ASP A 1 93 ? 1.186 -2.449 12.937 1.00 87.69 93 ASP A O 1
ATOM 705 N N . CYS A 1 94 ? 1.018 -0.463 13.988 1.00 89.25 94 CYS A N 1
ATOM 706 C CA . CYS A 1 94 ? 1.958 0.247 13.135 1.00 89.25 94 CYS A CA 1
ATOM 707 C C . CYS A 1 94 ? 2.857 1.062 14.042 1.00 89.25 94 CYS A C 1
ATOM 709 O O . CYS A 1 94 ? 2.406 2.005 14.707 1.00 89.25 94 CYS A O 1
ATOM 711 N N . ALA A 1 95 ? 4.133 0.709 14.070 1.00 91.88 95 ALA A N 1
ATOM 712 C CA . ALA A 1 95 ? 5.088 1.479 14.830 1.00 91.88 95 ALA A CA 1
ATOM 713 C C . ALA A 1 95 ? 5.253 2.864 14.174 1.00 91.88 95 ALA A C 1
ATOM 715 O O . ALA A 1 95 ? 5.311 2.961 12.946 1.00 91.88 95 ALA A O 1
ATOM 716 N N . PRO A 1 96 ? 5.396 3.950 14.958 1.00 91.94 96 PRO A N 1
ATOM 717 C CA . PRO A 1 96 ? 5.635 5.283 14.404 1.00 91.94 96 PRO A CA 1
ATOM 718 C C . PRO A 1 96 ? 6.807 5.330 13.412 1.00 91.94 96 PRO A C 1
ATOM 720 O O . PRO A 1 96 ? 6.710 5.987 12.381 1.00 91.94 96 PRO A O 1
ATOM 723 N N . GLN A 1 97 ? 7.873 4.566 13.680 1.00 92.81 97 GLN A N 1
ATOM 724 C CA . GLN A 1 97 ? 9.029 4.459 12.787 1.00 92.81 97 GLN A CA 1
ATOM 725 C C . GLN A 1 97 ? 8.674 3.835 11.428 1.00 92.81 97 GLN A C 1
ATOM 727 O O . GLN A 1 97 ? 9.154 4.300 10.400 1.00 92.81 97 GLN A O 1
ATOM 732 N N . GLU A 1 98 ? 7.811 2.815 11.400 1.00 93.19 98 GLU A N 1
ATOM 733 C CA . GLU A 1 98 ? 7.384 2.177 10.148 1.00 93.19 98 GLU A CA 1
ATOM 734 C C . GLU A 1 98 ? 6.599 3.160 9.275 1.00 93.19 98 GLU A C 1
ATOM 736 O O . GLU A 1 98 ? 6.805 3.218 8.064 1.00 93.19 98 GLU A O 1
ATOM 741 N N . LEU A 1 99 ? 5.746 3.988 9.887 1.00 95.06 99 LEU A N 1
ATOM 742 C CA . LEU A 1 99 ? 5.002 5.028 9.174 1.00 95.06 99 LEU A CA 1
ATOM 743 C C . LEU A 1 99 ? 5.926 6.101 8.585 1.00 95.06 99 LEU A C 1
ATOM 745 O O . LEU A 1 99 ? 5.699 6.547 7.458 1.00 95.06 99 LEU A O 1
ATOM 749 N N . GLU A 1 100 ? 6.974 6.497 9.310 1.00 95.06 100 GLU A N 1
ATOM 750 C CA . GLU A 1 100 ? 7.990 7.421 8.797 1.00 95.06 100 GLU A CA 1
ATOM 751 C C . GLU A 1 100 ? 8.746 6.821 7.605 1.00 95.06 100 GLU A C 1
ATOM 753 O O . GLU A 1 100 ? 8.835 7.458 6.548 1.00 95.06 100 GLU A O 1
ATOM 758 N N . ASP A 1 101 ? 9.224 5.582 7.738 1.00 95.12 101 ASP A N 1
ATOM 759 C CA . ASP A 1 101 ? 9.975 4.878 6.697 1.00 95.12 101 ASP A CA 1
ATOM 760 C C . ASP A 1 101 ? 9.121 4.679 5.434 1.00 95.12 101 ASP A C 1
ATOM 762 O O . ASP A 1 101 ? 9.548 4.983 4.312 1.00 95.12 101 ASP A O 1
ATOM 766 N N . TRP A 1 102 ? 7.872 4.235 5.595 1.00 96.00 102 TRP A N 1
ATOM 767 C CA . TRP A 1 102 ? 6.935 4.095 4.482 1.00 96.00 102 TRP A CA 1
ATOM 768 C C . TRP A 1 102 ? 6.569 5.452 3.878 1.00 96.00 102 TRP A C 1
ATOM 770 O O . TRP A 1 102 ? 6.389 5.537 2.662 1.00 96.00 102 TRP A O 1
ATOM 780 N N . GLY A 1 103 ? 6.496 6.521 4.677 1.00 96.31 103 GLY A N 1
ATOM 781 C CA . GLY A 1 103 ? 6.262 7.885 4.201 1.00 96.31 103 GLY A CA 1
ATOM 782 C C . GLY A 1 103 ? 7.353 8.350 3.234 1.00 96.31 103 GLY A C 1
ATOM 783 O O . GLY A 1 103 ? 7.049 8.858 2.149 1.00 96.31 103 GLY A O 1
ATOM 784 N N . GLN A 1 104 ? 8.621 8.074 3.559 1.00 96.12 104 GLN A N 1
ATOM 785 C CA . GLN A 1 104 ? 9.745 8.343 2.656 1.00 96.12 104 GLN A CA 1
ATOM 786 C C . GLN A 1 104 ? 9.609 7.560 1.342 1.00 96.12 104 GLN A C 1
ATOM 788 O O . GLN A 1 104 ? 9.731 8.136 0.257 1.00 96.12 104 GLN A O 1
ATOM 793 N N . VAL A 1 105 ? 9.279 6.265 1.416 1.00 96.50 105 VAL A N 1
ATOM 794 C CA . VAL A 1 105 ? 9.067 5.408 0.233 1.00 96.50 105 VAL A CA 1
ATOM 795 C C . VAL A 1 105 ? 7.881 5.882 -0.612 1.00 96.50 105 VAL A C 1
ATOM 797 O O . VAL A 1 105 ? 7.943 5.873 -1.843 1.00 96.50 105 VAL A O 1
ATOM 800 N N . ALA A 1 106 ? 6.805 6.338 0.027 1.00 96.38 106 ALA A N 1
ATOM 801 C CA . ALA A 1 106 ? 5.616 6.875 -0.625 1.00 96.38 106 ALA A CA 1
ATOM 802 C C . ALA A 1 106 ? 5.883 8.187 -1.389 1.00 96.38 106 ALA A C 1
ATOM 804 O O . ALA A 1 106 ? 5.022 8.630 -2.167 1.00 96.38 106 ALA A 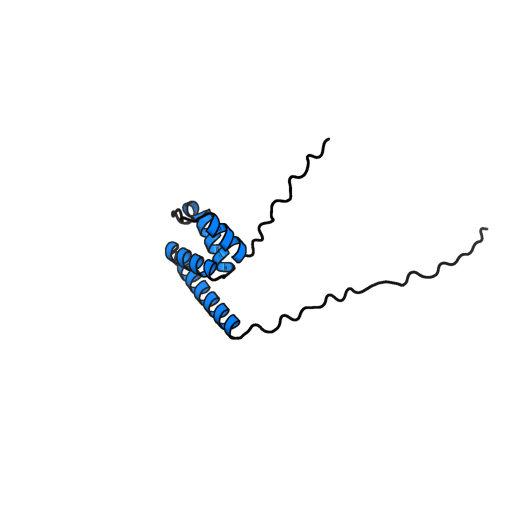O 1
ATOM 805 N N . GLY A 1 107 ? 7.056 8.797 -1.192 1.00 92.00 107 GLY A N 1
ATOM 806 C CA . 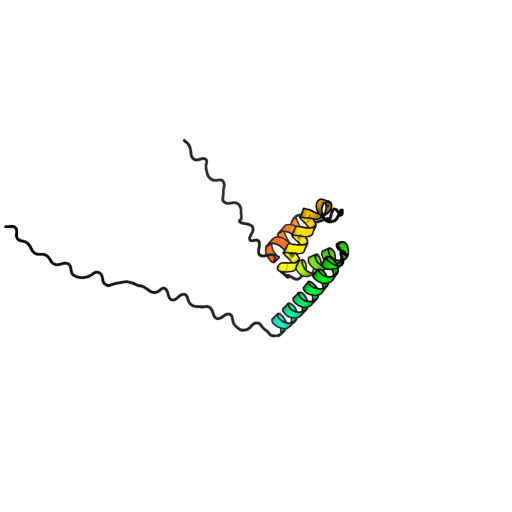GLY A 1 107 ? 7.408 10.109 -1.721 1.00 92.00 107 GLY A CA 1
ATOM 807 C C . GLY A 1 107 ? 6.749 11.249 -0.949 1.00 92.00 107 GLY A C 1
ATOM 808 O O . GLY A 1 107 ? 6.627 12.355 -1.478 1.00 92.00 107 GLY A O 1
ATOM 809 N N . TRP A 1 108 ? 6.290 10.993 0.279 1.00 85.69 108 TRP A N 1
ATOM 810 C CA . TRP A 1 108 ? 5.882 12.046 1.194 1.00 85.69 108 TRP A CA 1
ATOM 811 C C . TRP A 1 108 ? 7.152 12.614 1.801 1.00 85.69 108 TRP A C 1
ATOM 813 O O . TRP A 1 108 ? 7.671 12.130 2.802 1.00 85.69 108 TRP A O 1
ATOM 823 N N . VAL A 1 109 ? 7.698 13.636 1.151 1.00 63.22 109 VAL A N 1
ATOM 824 C CA . VAL A 1 109 ? 8.719 14.457 1.790 1.00 63.22 109 VAL A CA 1
ATOM 825 C C . VAL A 1 109 ? 8.059 15.061 3.025 1.00 63.22 109 VAL A C 1
ATOM 827 O O . VAL A 1 109 ? 7.237 15.969 2.900 1.00 63.22 109 VAL A O 1
ATOM 830 N N . SER A 1 110 ? 8.397 14.552 4.212 1.00 54.72 110 SER A N 1
ATOM 831 C CA . SER A 1 110 ? 8.163 15.286 5.450 1.00 54.72 110 SER A CA 1
ATOM 832 C C . SER A 1 110 ? 8.858 16.624 5.277 1.00 54.72 110 SER A C 1
ATOM 834 O O . SER A 1 110 ? 10.087 16.701 5.275 1.00 54.72 110 SER A O 1
ATOM 836 N N . ALA A 1 111 ? 8.083 17.686 5.077 1.00 46.50 111 ALA A N 1
ATOM 837 C CA . ALA A 1 111 ? 8.604 19.016 5.291 1.00 46.50 111 ALA A CA 1
ATOM 838 C C . ALA A 1 111 ? 9.083 19.035 6.746 1.00 46.50 111 ALA A C 1
ATOM 840 O O . ALA A 1 111 ? 8.269 19.036 7.670 1.00 46.50 111 ALA A O 1
ATOM 841 N N . ALA A 1 112 ? 10.401 18.986 6.953 1.00 44.09 112 ALA A N 1
ATOM 842 C CA . ALA A 1 112 ? 10.995 19.348 8.229 1.00 44.09 112 ALA A CA 1
ATOM 843 C C . ALA A 1 112 ? 10.338 20.664 8.684 1.00 44.09 112 ALA A C 1
ATOM 845 O O . ALA A 1 112 ? 10.091 21.527 7.830 1.00 44.09 112 ALA A O 1
ATOM 846 N N . PRO A 1 113 ? 9.991 20.814 9.975 1.00 44.97 113 PRO A N 1
ATOM 847 C CA . PRO A 1 113 ? 9.145 21.905 10.429 1.00 44.97 113 PRO A CA 1
ATOM 848 C C . PRO A 1 113 ? 9.740 23.224 9.953 1.00 44.97 113 PRO A C 1
ATOM 850 O O . PRO A 1 113 ? 10.885 23.547 10.278 1.00 44.97 113 PRO A O 1
ATOM 853 N N . ALA A 1 114 ? 8.964 23.979 9.168 1.00 49.44 114 ALA A N 1
ATOM 854 C CA . ALA A 1 114 ? 9.255 25.381 8.947 1.00 49.44 114 ALA A CA 1
ATOM 855 C C . ALA A 1 114 ? 9.399 25.987 10.341 1.00 49.44 114 ALA A C 1
ATOM 857 O O . ALA A 1 114 ? 8.439 26.007 11.115 1.00 49.44 114 ALA A O 1
ATOM 858 N N . ALA A 1 115 ? 10.638 26.351 10.669 1.00 46.19 115 ALA A N 1
ATOM 859 C CA . ALA A 1 115 ? 11.034 26.927 11.932 1.00 46.19 115 ALA A CA 1
ATOM 860 C C . ALA A 1 115 ? 9.957 27.893 12.422 1.00 46.19 115 ALA A C 1
ATOM 862 O O . ALA A 1 115 ? 9.442 28.689 11.631 1.00 46.19 115 ALA A O 1
ATOM 863 N N . ALA A 1 116 ? 9.633 27.777 13.713 1.00 49.25 116 ALA A N 1
ATOM 864 C CA . ALA A 1 116 ? 8.837 28.715 14.484 1.00 49.25 116 ALA A CA 1
ATOM 865 C C . ALA A 1 116 ? 8.853 30.104 13.836 1.00 49.25 116 ALA A C 1
ATOM 867 O O . ALA A 1 116 ? 9.859 30.811 13.903 1.00 49.25 116 ALA A O 1
ATOM 868 N N . GLN A 1 117 ? 7.761 30.467 13.157 1.00 52.66 117 GLN A N 1
ATOM 869 C CA . GLN A 1 117 ? 7.603 31.825 12.656 1.00 52.66 117 GLN A CA 1
ATOM 870 C C . GLN A 1 117 ? 7.657 32.727 13.893 1.00 52.66 117 GLN A C 1
ATOM 872 O O . GLN A 1 117 ? 6.792 32.584 14.764 1.00 52.66 117 GLN A O 1
ATOM 877 N N . PRO A 1 118 ? 8.662 33.612 14.041 1.00 46.91 118 PRO A N 1
ATOM 878 C CA . PRO A 1 118 ? 8.666 34.530 15.160 1.00 46.91 118 PRO A CA 1
ATOM 879 C C . PRO A 1 118 ? 7.399 35.370 15.058 1.00 46.91 118 PRO A C 1
ATOM 881 O O . PRO A 1 118 ? 7.084 35.920 13.998 1.00 46.91 118 PRO A O 1
ATOM 884 N N . ALA A 1 119 ? 6.657 35.400 16.165 1.00 50.19 119 ALA A N 1
ATOM 885 C CA . ALA A 1 119 ? 5.437 36.164 16.336 1.00 50.19 119 ALA A CA 1
ATOM 886 C C . ALA A 1 119 ? 5.584 37.535 15.666 1.00 50.19 119 ALA A C 1
ATOM 888 O O . ALA A 1 119 ? 6.401 38.356 16.094 1.00 50.19 119 ALA A O 1
ATOM 889 N N . ARG A 1 120 ? 4.798 37.783 14.610 1.00 50.25 120 ARG A N 1
ATOM 890 C CA . ARG A 1 120 ? 4.607 39.140 14.098 1.00 50.25 120 ARG A CA 1
ATOM 891 C C . ARG A 1 120 ? 4.013 39.949 15.247 1.00 50.25 120 ARG A C 1
ATOM 893 O O . ARG A 1 120 ? 2.827 39.823 15.548 1.00 50.25 120 ARG A O 1
ATOM 900 N N . ARG A 1 121 ? 4.862 40.720 15.932 1.00 52.38 121 ARG A N 1
ATOM 901 C CA . ARG A 1 121 ? 4.419 41.753 16.866 1.00 52.38 121 ARG A CA 1
ATOM 902 C C . ARG A 1 121 ? 3.532 42.718 16.078 1.00 52.38 121 ARG A C 1
ATOM 904 O O . ARG A 1 121 ? 3.913 43.144 14.989 1.00 52.38 121 ARG A O 1
ATOM 911 N N . ARG A 1 122 ? 2.332 42.935 16.616 1.00 63.81 122 ARG A N 1
ATOM 912 C CA . ARG A 1 122 ? 1.386 43.961 16.172 1.00 63.81 122 ARG A CA 1
ATOM 913 C C . ARG A 1 122 ? 1.980 45.350 16.335 1.00 63.81 122 ARG A C 1
ATOM 915 O O . ARG A 1 122 ? 2.766 45.522 17.294 1.00 63.81 122 ARG A O 1
#